Protein AF-A0A2G8SBT5-F1 (afdb_monomer_lite)

Sequence (183 aa):
MHVPQARRFELTNCLDDDEPDSLVARLLRAPDLHLRIPFLSSPRVISLSCWDVAPFLLSVRCGPDGHAYLSVDYGMAHNEVWPRNEILYPNLIAIMDTLSAASVDTLEIEGSLDDLAVGTWQRVFQTFSSLRTLRLKGWGTLDFMWRGLSRASGPARLVHDGAPCCPLLSEITMIEPRVASRF

Radius of gyration: 17.12 Å; chains: 1; bounding box: 53×47×45 Å

pLDDT: mean 72.63, std 16.88, range [33.91, 94.38]

Structure (mmCIF, N/CA/C/O backbone):
data_AF-A0A2G8SBT5-F1
#
_entry.id   AF-A0A2G8SBT5-F1
#
loop_
_atom_site.group_PDB
_atom_site.id
_atom_site.type_symbol
_atom_site.label_atom_id
_atom_site.label_alt_id
_atom_site.label_comp_id
_atom_site.label_asym_id
_atom_site.label_entity_id
_atom_site.label_seq_id
_atom_site.pdbx_PDB_ins_code
_atom_site.Cartn_x
_atom_site.Cartn_y
_atom_site.Cartn_z
_atom_site.occupancy
_atom_site.B_iso_or_equiv
_atom_site.auth_seq_id
_atom_site.auth_comp_id
_atom_site.auth_asym_id
_atom_site.auth_atom_id
_atom_site.pdbx_PDB_model_num
ATOM 1 N N . MET A 1 1 ? -36.081 1.872 1.479 1.00 33.91 1 MET A N 1
ATOM 2 C CA . MET A 1 1 ? -35.603 0.925 0.450 1.00 33.91 1 MET A CA 1
ATOM 3 C C . MET A 1 1 ? -34.084 0.901 0.514 1.00 33.91 1 MET A C 1
ATOM 5 O O . MET A 1 1 ? -33.476 1.916 0.208 1.00 33.91 1 MET A O 1
ATOM 9 N N . HIS A 1 2 ? -33.473 -0.191 0.981 1.00 40.00 2 HIS A N 1
ATOM 10 C CA . HIS A 1 2 ? -32.021 -0.360 0.881 1.00 40.00 2 HIS A CA 1
ATOM 11 C C . HIS A 1 2 ? -31.702 -0.832 -0.534 1.00 40.00 2 HIS A C 1
ATOM 13 O O . HIS A 1 2 ? -32.014 -1.963 -0.898 1.00 40.00 2 HIS A O 1
ATOM 19 N N . VAL A 1 3 ? -31.133 0.057 -1.343 1.00 38.16 3 VAL A N 1
ATOM 20 C CA . VAL A 1 3 ? -30.568 -0.321 -2.639 1.00 38.16 3 VAL A CA 1
ATOM 21 C C . VAL A 1 3 ? -29.365 -1.229 -2.351 1.00 38.16 3 VAL A C 1
ATOM 23 O O . VAL A 1 3 ? -28.538 -0.855 -1.513 1.00 38.16 3 VAL A O 1
ATOM 26 N N . PRO A 1 4 ? -29.254 -2.417 -2.970 1.00 45.06 4 PRO A N 1
ATOM 27 C CA . PRO A 1 4 ? -28.076 -3.257 -2.810 1.00 45.06 4 PRO A CA 1
ATOM 28 C C . PRO A 1 4 ? -26.862 -2.491 -3.346 1.00 45.06 4 PRO A C 1
ATOM 30 O O . PRO A 1 4 ? -26.722 -2.288 -4.549 1.00 45.06 4 PRO A O 1
ATOM 33 N N . GLN A 1 5 ? -26.004 -2.012 -2.445 1.00 56.91 5 GLN A N 1
ATOM 34 C CA . GLN A 1 5 ? -24.732 -1.419 -2.838 1.00 56.91 5 GLN A CA 1
ATOM 35 C C . GLN A 1 5 ? -23.848 -2.531 -3.402 1.00 56.91 5 GLN A C 1
ATOM 37 O O . GLN A 1 5 ? -23.687 -3.584 -2.776 1.00 56.91 5 GLN A O 1
ATOM 42 N N . ALA A 1 6 ? -23.305 -2.310 -4.599 1.00 55.91 6 ALA A N 1
ATOM 43 C CA . ALA A 1 6 ? -22.360 -3.228 -5.213 1.00 55.91 6 ALA A CA 1
ATOM 44 C C . ALA A 1 6 ? -21.192 -3.471 -4.245 1.00 55.91 6 ALA A C 1
ATOM 46 O O . ALA A 1 6 ? -20.498 -2.541 -3.843 1.00 55.91 6 ALA A O 1
ATOM 47 N N . ARG A 1 7 ? -21.008 -4.732 -3.839 1.00 60.81 7 ARG A N 1
ATOM 48 C CA . ARG A 1 7 ? -19.922 -5.152 -2.935 1.00 60.81 7 ARG A CA 1
ATOM 49 C C . ARG A 1 7 ? -18.610 -5.416 -3.674 1.00 60.81 7 ARG A C 1
ATOM 51 O O . ARG A 1 7 ? -17.567 -5.511 -3.040 1.00 60.81 7 ARG A O 1
ATOM 58 N N . ARG A 1 8 ? -18.668 -5.544 -5.000 1.00 62.53 8 ARG A N 1
ATOM 59 C CA . ARG A 1 8 ? -17.525 -5.772 -5.883 1.00 62.53 8 ARG A CA 1
ATOM 60 C C . ARG A 1 8 ? -17.607 -4.793 -7.041 1.00 62.53 8 ARG A C 1
ATOM 62 O O . ARG A 1 8 ? -18.632 -4.739 -7.717 1.00 62.53 8 ARG A O 1
ATOM 69 N N . PHE A 1 9 ? -16.532 -4.050 -7.249 1.00 61.16 9 PHE A N 1
ATOM 70 C CA . PHE A 1 9 ? -16.310 -3.272 -8.456 1.00 61.16 9 PHE A CA 1
ATOM 71 C C . PHE A 1 9 ? -15.014 -3.764 -9.089 1.00 61.16 9 PHE A C 1
ATOM 73 O O . PHE A 1 9 ? -13.978 -3.799 -8.427 1.00 61.16 9 PHE A O 1
ATOM 80 N N . GLU A 1 10 ? -15.098 -4.204 -10.336 1.00 61.59 10 GLU A N 1
ATOM 81 C CA . GLU A 1 10 ? -13.982 -4.783 -11.071 1.00 61.59 10 GLU A CA 1
ATOM 82 C C . GLU A 1 10 ? -13.874 -4.081 -12.414 1.00 61.59 10 GLU A C 1
ATOM 84 O O . GLU A 1 10 ? -14.842 -4.031 -13.175 1.00 61.59 10 GLU A O 1
ATOM 89 N N . LEU A 1 11 ? -12.705 -3.510 -12.672 1.00 58.72 11 LEU A N 1
ATOM 90 C CA . LEU A 1 11 ? -12.358 -2.943 -13.964 1.00 58.72 11 LEU A CA 1
ATOM 91 C C . LEU A 1 11 ? -11.292 -3.827 -14.587 1.00 58.72 11 LEU A C 1
ATOM 93 O O . LEU A 1 11 ? -10.199 -3.954 -14.038 1.00 58.72 11 LEU A O 1
ATOM 97 N N . THR A 1 12 ? -11.645 -4.427 -15.717 1.00 55.28 12 THR A N 1
ATOM 98 C CA . THR A 1 12 ? -10.758 -5.229 -16.558 1.00 55.28 12 THR A CA 1
ATOM 99 C C . THR A 1 12 ? -10.592 -4.504 -17.893 1.00 55.28 12 THR A C 1
ATOM 101 O O . THR A 1 12 ? -11.574 -4.019 -18.453 1.00 55.28 12 THR A O 1
ATOM 104 N N . ASN A 1 13 ? -9.359 -4.410 -18.399 1.00 52.75 13 ASN A N 1
ATOM 105 C CA . ASN A 1 13 ? -9.026 -3.790 -19.695 1.00 52.75 13 ASN A CA 1
ATOM 106 C C . ASN A 1 13 ? -9.412 -2.304 -19.860 1.00 52.75 13 ASN A C 1
ATOM 108 O O . ASN A 1 13 ? -10.216 -1.938 -20.717 1.00 52.75 13 ASN A O 1
ATOM 112 N N . CYS A 1 14 ? -8.762 -1.414 -19.108 1.00 48.47 14 CYS A N 1
ATOM 113 C CA . CYS A 1 14 ? -8.716 0.010 -19.460 1.00 48.47 14 CYS A CA 1
ATOM 114 C C . CYS A 1 14 ? -7.556 0.250 -20.444 1.00 48.47 14 CYS A C 1
ATOM 116 O O . CYS A 1 14 ? -6.433 0.484 -20.008 1.00 48.47 14 CYS A O 1
ATOM 118 N N . LEU A 1 15 ? -7.817 0.129 -21.748 1.00 46.53 15 LEU A N 1
ATOM 119 C CA . LEU A 1 15 ? -6.851 0.431 -22.811 1.00 46.53 15 LEU A CA 1
ATOM 120 C C . LEU A 1 15 ? -6.768 1.945 -23.059 1.00 46.53 15 LEU A C 1
ATOM 122 O O . LEU A 1 15 ? -7.799 2.578 -23.279 1.00 46.53 15 LEU A O 1
ATOM 126 N N . ASP A 1 16 ? -5.547 2.478 -23.073 1.00 49.28 16 ASP A N 1
ATOM 127 C CA . ASP A 1 16 ? -5.134 3.573 -23.958 1.00 49.28 16 ASP A CA 1
ATOM 128 C C . ASP A 1 16 ? -3.617 3.443 -24.171 1.00 49.28 16 ASP A C 1
ATOM 130 O O . ASP A 1 16 ? -2.835 3.657 -23.244 1.00 49.28 16 ASP A O 1
ATOM 134 N N . ASP A 1 17 ? -3.209 3.012 -25.367 1.00 47.72 17 ASP A N 1
ATOM 135 C CA . ASP A 1 17 ? -1.815 2.665 -25.703 1.00 47.72 17 ASP A CA 1
ATOM 136 C C . ASP A 1 17 ? -0.881 3.895 -25.788 1.00 47.72 17 ASP A C 1
ATOM 138 O O . ASP A 1 17 ? 0.337 3.741 -25.866 1.00 47.72 17 ASP A O 1
ATOM 142 N N . ASP A 1 18 ? -1.437 5.110 -25.734 1.00 49.44 18 ASP A N 1
ATOM 143 C CA . ASP A 1 18 ? -0.727 6.371 -25.988 1.00 49.44 18 ASP A CA 1
ATOM 144 C C . ASP A 1 18 ? -0.547 7.276 -24.749 1.00 49.44 18 ASP A C 1
ATOM 146 O O . ASP A 1 18 ? -0.011 8.382 -24.874 1.00 49.44 18 ASP A O 1
ATOM 150 N N . GLU A 1 19 ? -0.962 6.862 -23.544 1.00 47.72 19 GLU A N 1
ATOM 151 C CA . GLU A 1 19 ? -0.965 7.769 -22.383 1.00 47.72 19 GLU A CA 1
ATOM 152 C C . GLU A 1 19 ? 0.125 7.486 -21.323 1.00 47.72 19 GLU A C 1
ATOM 154 O O . GLU A 1 19 ? 0.238 6.370 -20.816 1.00 47.72 19 GLU A O 1
ATOM 159 N N . PRO A 1 20 ? 0.903 8.511 -20.909 1.00 46.38 20 PRO A N 1
ATOM 160 C CA . PRO A 1 20 ? 2.024 8.369 -19.971 1.00 46.38 20 PRO A CA 1
ATOM 161 C C . PRO A 1 20 ? 1.620 8.325 -18.486 1.00 46.38 20 PRO A C 1
ATOM 163 O O . PRO A 1 20 ? 2.482 8.165 -17.618 1.00 46.38 20 PRO A O 1
ATOM 166 N N . ASP A 1 21 ? 0.340 8.515 -18.160 1.00 54.09 21 ASP A N 1
ATOM 167 C CA . ASP A 1 21 ? -0.110 8.658 -16.777 1.00 54.09 21 ASP A CA 1
ATOM 168 C C . ASP A 1 21 ? -0.412 7.307 -16.115 1.00 54.09 21 ASP A C 1
ATOM 170 O O . ASP A 1 21 ? -1.013 6.405 -16.695 1.00 54.09 21 ASP A O 1
ATOM 174 N N . SER A 1 22 ? -0.051 7.182 -14.832 1.00 61.28 22 SER A N 1
ATOM 175 C CA . SER A 1 22 ? -0.420 6.028 -14.004 1.00 61.28 22 SER A CA 1
ATOM 176 C C . SER A 1 22 ? -1.940 5.805 -14.048 1.00 61.28 22 SER A C 1
ATOM 178 O O . SER A 1 22 ? -2.722 6.657 -13.621 1.00 61.28 22 SER A O 1
ATOM 180 N N . LEU A 1 23 ? -2.375 4.631 -14.521 1.00 62.69 23 LEU A N 1
ATOM 181 C CA . LEU A 1 23 ? -3.788 4.221 -14.548 1.00 62.69 23 LEU A CA 1
ATOM 182 C C . LEU A 1 23 ? -4.442 4.314 -13.161 1.00 62.69 23 LEU A C 1
ATOM 184 O O . LEU A 1 23 ? -5.608 4.691 -13.032 1.00 62.69 23 LEU A O 1
ATOM 188 N N . VAL A 1 24 ? -3.665 4.045 -12.107 1.00 66.06 24 VAL A N 1
ATOM 189 C CA . VAL A 1 24 ? -4.089 4.260 -10.721 1.00 66.06 24 VAL A CA 1
ATOM 190 C C . VAL A 1 24 ? -4.325 5.725 -10.435 1.00 66.06 24 VAL A C 1
ATOM 192 O O . VAL A 1 24 ? -5.346 6.050 -9.845 1.00 66.06 24 VAL A O 1
ATOM 195 N N . ALA A 1 25 ? -3.428 6.614 -10.859 1.00 64.62 25 ALA A N 1
ATOM 196 C CA . ALA A 1 25 ? -3.640 8.045 -10.717 1.00 64.62 25 ALA A CA 1
ATOM 197 C C . ALA A 1 25 ? -4.923 8.482 -11.431 1.00 64.62 25 ALA A C 1
ATOM 199 O O . ALA A 1 25 ? -5.703 9.212 -10.834 1.00 64.62 25 ALA A O 1
ATOM 200 N N . ARG A 1 26 ? -5.215 7.992 -12.641 1.00 67.25 26 ARG A N 1
ATOM 201 C CA . ARG A 1 26 ? -6.468 8.323 -13.349 1.00 67.25 26 ARG A CA 1
ATOM 202 C C . ARG A 1 26 ? -7.707 7.855 -12.587 1.00 67.25 26 ARG A C 1
ATOM 204 O O . ARG A 1 26 ? -8.652 8.623 -12.415 1.00 67.25 26 ARG A O 1
ATOM 211 N N . LEU A 1 27 ? -7.695 6.616 -12.101 1.00 69.81 27 LEU A N 1
ATOM 212 C CA . LEU A 1 27 ? -8.827 6.054 -11.370 1.00 69.81 27 LEU A CA 1
ATOM 213 C C . LEU A 1 27 ? -9.018 6.724 -10.006 1.00 69.81 27 LEU A C 1
ATOM 215 O O . LEU A 1 27 ? -10.122 7.125 -9.648 1.00 69.81 27 LEU A O 1
ATOM 219 N N . LEU A 1 28 ? -7.932 6.844 -9.247 1.00 69.31 28 LEU A N 1
ATOM 220 C CA . LEU A 1 28 ? -7.936 7.343 -7.880 1.00 69.31 28 LEU A CA 1
ATOM 221 C C . LEU A 1 28 ? -8.058 8.871 -7.799 1.00 69.31 28 LEU A C 1
ATOM 223 O O . LEU A 1 28 ? -8.555 9.382 -6.799 1.00 69.31 28 LEU A O 1
ATOM 227 N N . ARG A 1 29 ? -7.638 9.612 -8.831 1.00 68.44 29 ARG A N 1
ATOM 228 C CA . ARG A 1 29 ? -7.804 11.076 -8.918 1.00 68.44 29 ARG A CA 1
ATOM 229 C C . ARG A 1 29 ? -9.073 11.495 -9.652 1.00 68.44 29 ARG A C 1
ATOM 231 O O . ARG A 1 29 ? -9.298 12.695 -9.802 1.00 68.44 29 ARG A O 1
ATOM 238 N N . ALA A 1 30 ? -9.906 10.551 -10.098 1.00 67.31 30 ALA A N 1
ATOM 239 C CA . ALA A 1 30 ? -11.207 10.895 -10.647 1.00 67.31 30 ALA A CA 1
ATOM 240 C C . ALA A 1 30 ? -11.983 11.728 -9.605 1.00 67.31 30 ALA A C 1
ATOM 242 O O . ALA A 1 30 ? -12.129 11.282 -8.458 1.00 67.31 30 ALA A O 1
ATOM 243 N N . PRO A 1 31 ? -12.464 12.936 -9.960 1.00 61.97 31 PRO A N 1
ATOM 244 C CA . PRO A 1 31 ? -13.245 13.742 -9.036 1.00 61.97 31 PRO A CA 1
ATOM 245 C C . PRO A 1 31 ? -14.445 12.926 -8.553 1.00 61.97 31 PRO A C 1
ATOM 247 O O . PRO A 1 31 ? -15.044 12.157 -9.312 1.00 61.97 31 PRO A O 1
ATOM 250 N N . ASP A 1 32 ? -14.757 13.065 -7.266 1.00 64.75 32 ASP A N 1
ATOM 251 C CA . ASP A 1 32 ? -15.892 12.402 -6.625 1.00 64.75 32 ASP A CA 1
ATOM 252 C C . ASP A 1 32 ? -15.825 10.868 -6.598 1.00 64.75 32 ASP A C 1
ATOM 254 O O . ASP A 1 32 ? -16.855 10.199 -6.484 1.00 64.75 32 ASP A O 1
ATOM 258 N N . LEU A 1 33 ? -14.629 10.271 -6.655 1.00 67.81 33 LEU A N 1
ATOM 259 C CA . LEU A 1 33 ? -14.479 8.814 -6.573 1.00 67.81 33 LEU A CA 1
ATOM 260 C C . LEU A 1 33 ? -15.161 8.220 -5.332 1.00 67.81 33 LEU A C 1
ATOM 262 O O . LEU A 1 33 ? -15.785 7.170 -5.416 1.00 67.81 33 LEU A O 1
ATOM 266 N N . HIS A 1 34 ? -15.109 8.915 -4.198 1.00 64.62 34 HIS A N 1
ATOM 267 C CA . HIS A 1 34 ? -15.795 8.520 -2.968 1.00 64.62 34 HIS A CA 1
ATOM 268 C C . HIS A 1 34 ? -17.326 8.663 -3.056 1.00 64.62 34 HIS A C 1
ATOM 270 O O . HIS A 1 34 ? -18.033 7.973 -2.331 1.00 64.62 34 HIS A O 1
ATOM 276 N N . LEU A 1 35 ? -17.863 9.510 -3.943 1.00 66.06 35 LEU A N 1
ATOM 277 C CA . LEU A 1 35 ? -19.304 9.554 -4.232 1.00 66.06 35 LEU A CA 1
ATOM 278 C C . LEU A 1 35 ? -19.711 8.413 -5.172 1.00 66.06 35 LEU A C 1
ATOM 280 O O . LEU A 1 35 ? -20.792 7.846 -5.025 1.00 66.06 35 LEU A O 1
ATOM 284 N N . ARG A 1 36 ? -18.839 8.052 -6.123 1.00 68.69 36 ARG A N 1
ATOM 285 C CA . ARG A 1 36 ? -19.062 6.951 -7.078 1.00 68.69 36 ARG A CA 1
ATOM 286 C C . ARG A 1 36 ? -18.870 5.576 -6.443 1.00 68.69 36 ARG A C 1
ATOM 288 O O . ARG A 1 36 ? -19.569 4.631 -6.798 1.00 68.69 36 ARG A O 1
ATOM 295 N N . ILE A 1 37 ? -17.938 5.472 -5.500 1.00 72.56 37 ILE A N 1
ATOM 296 C CA . ILE A 1 37 ? -17.553 4.240 -4.813 1.00 72.56 37 ILE A CA 1
ATOM 297 C C . ILE A 1 37 ? -17.504 4.520 -3.297 1.00 72.56 37 ILE A C 1
ATOM 299 O O . ILE A 1 37 ? -16.424 4.658 -2.716 1.00 72.56 37 ILE A O 1
ATOM 303 N N . PRO A 1 38 ? -18.672 4.602 -2.624 1.00 69.19 38 PRO A N 1
ATOM 304 C CA . PRO A 1 38 ? -18.782 5.032 -1.224 1.00 69.19 38 PRO A CA 1
ATOM 305 C C . PRO A 1 38 ? -17.949 4.224 -0.234 1.00 69.19 38 PRO A C 1
ATOM 307 O O . PRO A 1 38 ? -17.504 4.748 0.787 1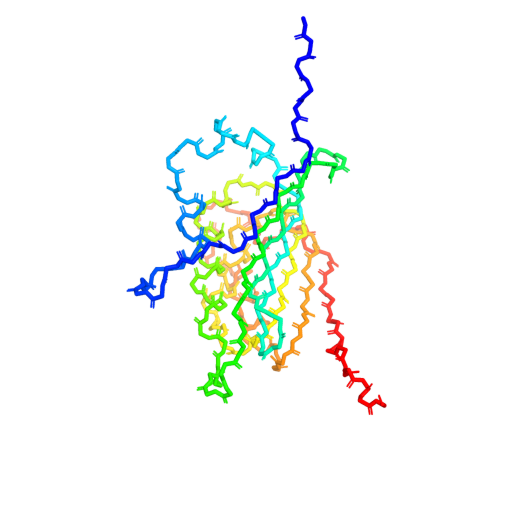.00 69.19 38 PRO A O 1
ATOM 310 N N . PHE A 1 39 ? -17.703 2.948 -0.530 1.00 72.94 39 PHE A N 1
ATOM 311 C CA . PHE A 1 39 ? -16.913 2.087 0.341 1.00 72.94 39 PHE A CA 1
ATOM 312 C C . PHE A 1 39 ? -15.414 2.436 0.355 1.00 72.94 39 PHE A C 1
ATOM 314 O O . PHE A 1 39 ? -14.748 2.123 1.337 1.00 72.94 39 PHE A O 1
ATOM 321 N N . LEU A 1 40 ? -14.886 3.176 -0.632 1.00 74.88 40 LEU A N 1
ATOM 322 C CA . LEU A 1 40 ? -13.499 3.677 -0.606 1.00 74.88 40 LEU A CA 1
ATOM 323 C C . LEU A 1 40 ? -13.235 4.723 0.485 1.00 74.88 40 LEU A C 1
ATOM 325 O O . LEU A 1 40 ? -12.092 5.114 0.683 1.00 74.88 40 LEU A O 1
ATOM 329 N N . SER A 1 41 ? -14.261 5.158 1.217 1.00 74.19 41 SER A N 1
ATOM 330 C CA . SER A 1 41 ? -14.097 5.979 2.423 1.00 74.19 41 SER A CA 1
ATOM 331 C C . SER A 1 41 ? -13.464 5.220 3.599 1.00 74.19 41 SER A C 1
ATOM 333 O O . SER A 1 41 ? -13.016 5.842 4.559 1.00 74.19 41 SER A O 1
ATOM 335 N N . SER A 1 42 ? -13.407 3.882 3.546 1.00 81.56 42 SER A N 1
ATOM 336 C CA . SER A 1 42 ? -12.849 3.051 4.619 1.00 81.56 42 SER A CA 1
ATOM 337 C C . SER A 1 42 ? -12.007 1.886 4.076 1.00 81.56 42 SER A C 1
ATOM 339 O O . SER A 1 42 ? -12.367 0.725 4.278 1.00 81.56 42 SER A O 1
ATOM 341 N N . PRO A 1 43 ? -10.906 2.143 3.346 1.00 85.50 43 PRO A N 1
ATOM 342 C CA . PRO A 1 43 ? -9.999 1.093 2.914 1.00 85.50 43 PRO A CA 1
ATOM 343 C C . PRO A 1 43 ? -9.216 0.556 4.117 1.00 85.50 43 PRO A C 1
ATOM 345 O O . PRO A 1 43 ? -8.816 1.301 5.013 1.00 85.50 43 PRO A O 1
ATOM 348 N N . ARG A 1 44 ? -9.022 -0.760 4.130 1.00 88.06 44 ARG A N 1
ATOM 349 C CA . ARG A 1 44 ? -8.323 -1.507 5.182 1.00 88.06 44 ARG A CA 1
ATOM 350 C C . ARG A 1 44 ? -7.095 -2.200 4.631 1.00 88.06 44 ARG A C 1
ATOM 352 O O . ARG A 1 44 ? -5.996 -1.984 5.130 1.00 88.06 44 ARG A O 1
ATOM 359 N N . VAL A 1 45 ? -7.288 -2.941 3.543 1.00 90.06 45 VAL A N 1
ATOM 360 C CA . VAL A 1 45 ? -6.220 -3.666 2.856 1.00 90.06 45 VAL A CA 1
ATOM 361 C C . VAL A 1 45 ? -6.035 -3.078 1.472 1.00 90.06 45 VAL A C 1
ATOM 363 O O . VAL A 1 45 ? -6.998 -2.988 0.708 1.00 90.06 45 VAL A O 1
ATOM 366 N N . ILE A 1 46 ? -4.801 -2.718 1.144 1.00 90.88 46 ILE A N 1
ATOM 367 C CA . ILE A 1 46 ? -4.393 -2.344 -0.207 1.00 90.88 46 ILE A CA 1
ATOM 368 C C . ILE A 1 46 ? -3.371 -3.369 -0.671 1.00 90.88 46 ILE A C 1
ATOM 370 O O . ILE A 1 46 ? -2.390 -3.614 0.021 1.00 90.88 46 ILE A O 1
ATOM 374 N N . SER A 1 47 ? -3.603 -3.949 -1.840 1.00 90.38 47 SER A N 1
ATOM 375 C CA . SER A 1 47 ? -2.685 -4.872 -2.495 1.00 90.38 47 SER A CA 1
ATOM 376 C C . SER A 1 47 ? -2.331 -4.301 -3.860 1.00 90.38 47 SER A C 1
ATOM 378 O O . SER A 1 47 ? -3.226 -4.052 -4.667 1.00 90.38 47 SER A O 1
ATOM 380 N N . LEU A 1 48 ? -1.048 -4.019 -4.071 1.00 89.38 48 LEU A N 1
ATOM 381 C CA . LEU A 1 48 ? -0.480 -3.496 -5.308 1.00 89.38 48 LEU A CA 1
ATOM 382 C C . LEU A 1 48 ? 0.509 -4.524 -5.849 1.00 89.38 48 LEU A C 1
ATOM 384 O O . LEU A 1 48 ? 1.528 -4.772 -5.214 1.00 89.38 48 LEU A O 1
ATOM 388 N N . SER A 1 49 ? 0.229 -5.083 -7.021 1.00 85.50 49 SER A N 1
ATOM 389 C CA . SER A 1 49 ? 1.077 -6.068 -7.687 1.00 85.50 49 SER A CA 1
ATOM 390 C C . SER A 1 49 ? 1.439 -5.609 -9.093 1.00 85.50 49 SER A C 1
ATOM 392 O O . SER A 1 49 ? 0.558 -5.328 -9.900 1.00 85.50 49 SER A O 1
ATOM 394 N N . CYS A 1 50 ? 2.733 -5.577 -9.400 1.00 79.56 50 CYS A N 1
ATOM 395 C CA . CYS A 1 50 ? 3.270 -5.244 -10.715 1.00 79.56 50 CYS A CA 1
ATOM 396 C C . CYS A 1 50 ? 4.308 -6.312 -11.124 1.00 79.56 50 CYS A C 1
ATOM 398 O O . CYS A 1 50 ? 5.364 -6.394 -10.493 1.00 79.56 50 CYS A O 1
ATOM 400 N N . TRP A 1 51 ? 4.044 -7.127 -12.158 1.00 69.31 51 TRP A N 1
ATOM 401 C CA . TRP A 1 51 ? 4.964 -8.179 -12.642 1.00 69.31 51 TRP A CA 1
ATOM 402 C C . TRP A 1 51 ? 5.166 -8.190 -14.156 1.00 69.31 51 TRP A C 1
ATOM 404 O O . TRP A 1 51 ? 4.332 -7.698 -14.906 1.00 69.31 51 TRP A O 1
ATOM 414 N N . ASP A 1 52 ? 6.223 -8.899 -14.572 1.00 56.66 52 ASP A N 1
ATOM 415 C CA . ASP A 1 52 ? 6.601 -9.191 -15.965 1.00 56.66 52 ASP A CA 1
ATOM 416 C C . ASP A 1 52 ? 5.723 -10.255 -16.669 1.00 56.66 52 ASP A C 1
ATOM 418 O O . ASP A 1 52 ? 5.943 -10.559 -17.836 1.00 56.66 52 ASP A O 1
ATOM 422 N N . VAL A 1 53 ? 4.797 -10.911 -15.958 1.00 49.81 53 VAL A N 1
ATOM 423 C CA . VAL A 1 53 ? 3.937 -12.000 -16.496 1.00 49.81 53 VAL A CA 1
ATOM 424 C C . VAL A 1 53 ? 2.461 -11.848 -16.145 1.00 49.81 53 VAL A C 1
ATOM 426 O O . VAL A 1 53 ? 1.615 -12.493 -16.762 1.00 49.81 53 VAL A O 1
ATOM 429 N N . ALA A 1 54 ? 2.153 -11.020 -15.151 1.00 54.78 54 ALA A N 1
ATOM 430 C CA . ALA A 1 54 ? 0.802 -10.667 -14.771 1.00 54.78 54 ALA A CA 1
ATOM 431 C C . ALA A 1 54 ? 0.763 -9.138 -14.721 1.00 54.78 54 ALA A C 1
ATOM 433 O O . ALA A 1 54 ? 1.443 -8.539 -13.879 1.00 54.78 54 ALA A O 1
ATOM 434 N N . PRO A 1 55 ? 0.052 -8.513 -15.658 1.00 68.44 55 PRO A N 1
ATOM 435 C CA . PRO A 1 55 ? -0.025 -7.069 -15.726 1.00 68.44 55 PRO A CA 1
ATOM 436 C C . PRO A 1 55 ? -0.706 -6.512 -14.456 1.00 68.44 55 PRO A C 1
ATOM 438 O O . PRO A 1 55 ? -1.239 -7.248 -13.624 1.00 68.44 55 PRO A O 1
ATOM 441 N N . PHE A 1 56 ? -0.500 -5.217 -14.224 1.00 73.88 56 PHE A N 1
ATOM 442 C CA . PHE A 1 56 ? -0.758 -4.521 -12.961 1.00 73.88 56 PHE A CA 1
ATOM 443 C C . PHE A 1 56 ? -2.084 -4.912 -12.269 1.00 73.88 56 PHE A C 1
ATOM 445 O O . PHE A 1 56 ? -3.142 -4.906 -12.886 1.00 73.88 56 PHE A O 1
ATOM 452 N N . LEU A 1 57 ? -2.050 -5.140 -10.955 1.00 79.81 57 LEU A N 1
ATOM 453 C CA . LEU A 1 57 ? -3.233 -5.407 -10.139 1.00 79.81 57 LEU A CA 1
ATOM 454 C C . LEU A 1 57 ? -3.246 -4.501 -8.905 1.00 79.81 57 LEU A C 1
ATOM 456 O O . LEU A 1 57 ? -2.361 -4.578 -8.052 1.00 79.81 57 LEU A O 1
ATOM 460 N N . LEU A 1 58 ? -4.295 -3.691 -8.771 1.00 84.75 58 LEU A N 1
ATOM 461 C CA . LEU A 1 58 ? -4.642 -3.002 -7.530 1.00 84.75 58 LEU A CA 1
ATOM 462 C C . LEU A 1 58 ? -5.922 -3.591 -6.961 1.00 84.75 58 LEU A C 1
ATOM 464 O O . LEU A 1 58 ? -6.960 -3.624 -7.613 1.00 84.75 58 LEU A O 1
ATOM 468 N N . SER A 1 59 ? -5.862 -3.999 -5.705 1.00 86.56 59 SER A N 1
ATOM 469 C CA . SER A 1 59 ? -6.993 -4.507 -4.947 1.00 86.56 59 SER A CA 1
ATOM 470 C C . SER A 1 59 ? -7.132 -3.709 -3.655 1.00 86.56 59 SER A C 1
ATOM 472 O O . SER A 1 59 ? -6.222 -3.705 -2.828 1.00 86.56 59 SER A O 1
ATOM 474 N N . VAL A 1 60 ? -8.285 -3.082 -3.446 1.00 86.06 60 VAL A N 1
ATOM 475 C CA . VAL A 1 60 ? -8.617 -2.337 -2.230 1.00 86.06 60 VAL A CA 1
ATOM 476 C C . VAL A 1 60 ? -9.804 -3.011 -1.547 1.00 86.06 60 VAL A C 1
ATOM 478 O O . VAL A 1 60 ? -10.906 -3.059 -2.096 1.00 86.06 60 VAL A O 1
ATOM 481 N N . ARG A 1 61 ? -9.586 -3.539 -0.338 1.00 86.44 61 ARG A N 1
ATOM 482 C CA . ARG A 1 61 ? -10.653 -4.062 0.528 1.00 86.44 61 ARG A CA 1
ATOM 483 C C . ARG A 1 61 ? -11.082 -2.992 1.510 1.00 86.44 61 ARG A C 1
ATOM 485 O O . ARG A 1 61 ? -10.249 -2.374 2.173 1.00 86.44 61 ARG A O 1
ATOM 492 N N . CYS A 1 62 ? -12.387 -2.822 1.623 1.00 83.06 62 CYS A N 1
ATOM 493 C CA . CYS A 1 62 ? -13.021 -1.724 2.321 1.00 83.06 62 CYS A CA 1
ATOM 494 C C . CYS A 1 62 ? -14.078 -2.193 3.322 1.00 83.06 62 CYS A C 1
ATOM 496 O O . CYS A 1 62 ? -14.679 -3.263 3.186 1.00 83.06 62 CYS A O 1
ATOM 498 N N . GLY A 1 63 ? -14.358 -1.319 4.287 1.00 74.88 63 GLY A N 1
ATOM 499 C CA . GLY A 1 63 ? -15.352 -1.523 5.333 1.00 74.88 63 GLY A CA 1
ATOM 500 C C . GLY A 1 63 ? -14.801 -2.272 6.553 1.00 74.88 63 GLY A C 1
ATOM 501 O O . GLY A 1 63 ? -13.692 -2.804 6.512 1.00 74.88 63 GLY A O 1
ATOM 502 N N . PRO A 1 64 ? -15.568 -2.309 7.657 1.00 67.94 64 PRO A N 1
ATOM 503 C CA . PRO A 1 64 ? -15.150 -2.944 8.910 1.00 67.94 64 PRO A CA 1
ATOM 504 C C . PRO A 1 64 ? -14.906 -4.452 8.765 1.00 67.94 64 PRO A C 1
ATOM 506 O O . PRO A 1 64 ? -13.992 -4.973 9.393 1.00 67.94 64 PRO A O 1
ATOM 509 N N . ASP A 1 65 ? -15.656 -5.116 7.883 1.00 68.56 65 ASP A N 1
ATOM 510 C CA . ASP A 1 65 ? -15.568 -6.565 7.655 1.00 68.56 65 ASP A CA 1
ATOM 511 C C . ASP A 1 65 ? -14.758 -6.932 6.393 1.00 68.56 65 ASP A C 1
ATOM 513 O O . ASP A 1 65 ? -14.668 -8.099 6.015 1.00 68.56 65 ASP A O 1
ATOM 517 N N . GLY A 1 66 ? -14.218 -5.938 5.671 1.00 62.38 66 GLY A N 1
ATOM 518 C CA . GLY A 1 66 ? -13.471 -6.151 4.422 1.00 62.38 66 GLY A CA 1
ATOM 519 C C . GLY A 1 66 ? -14.294 -6.733 3.260 1.00 62.38 66 GLY A C 1
ATOM 520 O O . GLY 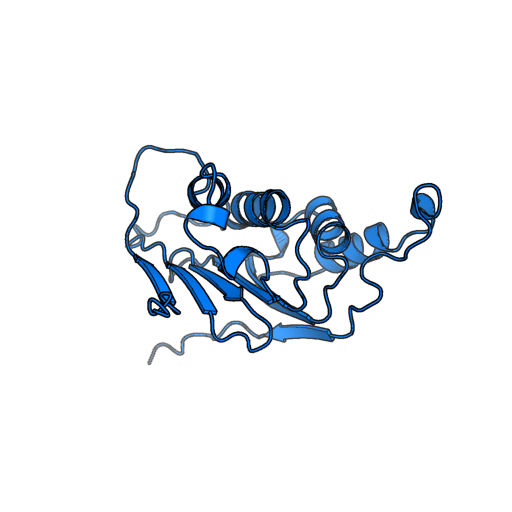A 1 66 ? -13.721 -7.209 2.281 1.00 62.38 66 GLY A O 1
ATOM 521 N N . HIS A 1 67 ? -15.628 -6.728 3.362 1.00 71.38 67 HIS A N 1
ATOM 522 C CA . HIS A 1 67 ? -16.534 -7.326 2.374 1.00 71.38 67 HIS A CA 1
ATOM 523 C C . HIS A 1 67 ? -16.730 -6.492 1.105 1.00 71.38 67 HIS A C 1
ATOM 525 O O . HIS A 1 67 ? -17.215 -7.030 0.108 1.00 71.38 67 HIS A O 1
ATOM 531 N N . ALA A 1 68 ? -16.407 -5.197 1.138 1.00 75.38 68 ALA A N 1
ATOM 532 C CA . ALA A 1 68 ? -16.430 -4.359 -0.051 1.00 75.38 68 ALA A CA 1
ATOM 533 C C . ALA A 1 68 ? -15.061 -4.399 -0.732 1.00 75.38 68 ALA A C 1
ATOM 535 O O . ALA A 1 68 ? -14.030 -4.289 -0.072 1.00 75.38 68 ALA A O 1
ATOM 536 N N . TYR A 1 69 ? -15.053 -4.572 -2.046 1.00 77.94 69 TYR A N 1
ATOM 537 C CA . TYR A 1 69 ? -13.844 -4.841 -2.808 1.00 77.94 69 TYR A CA 1
ATOM 538 C C . TYR A 1 69 ? -13.833 -4.042 -4.107 1.00 77.94 69 TYR A C 1
ATOM 540 O O . TYR A 1 69 ? -14.752 -4.150 -4.923 1.00 77.94 69 TYR A O 1
ATOM 548 N N . LEU A 1 70 ? -12.776 -3.261 -4.299 1.00 78.38 70 LEU A N 1
ATOM 549 C CA . LEU A 1 70 ? -12.408 -2.684 -5.584 1.00 78.38 70 LEU A CA 1
ATOM 550 C C . LEU A 1 70 ? -11.204 -3.453 -6.117 1.00 78.38 70 LEU A C 1
ATOM 552 O O . LEU A 1 70 ? -10.195 -3.555 -5.423 1.00 78.38 70 LEU A O 1
ATOM 556 N N . SER A 1 71 ? -11.288 -3.928 -7.352 1.00 78.12 71 SER A N 1
ATOM 557 C CA . SER A 1 71 ? -10.126 -4.408 -8.087 1.00 78.12 71 SER A CA 1
ATOM 558 C C . SER A 1 71 ? -10.010 -3.721 -9.428 1.00 78.12 71 SER A C 1
ATOM 560 O O . SER A 1 71 ? -10.990 -3.551 -10.154 1.00 78.12 71 SER A O 1
ATOM 562 N N . VAL A 1 72 ? -8.789 -3.308 -9.721 1.00 73.19 72 VAL A N 1
ATOM 563 C CA . VAL A 1 72 ? -8.365 -2.833 -11.024 1.00 73.19 72 VAL A CA 1
ATOM 564 C C . VAL A 1 72 ? -7.298 -3.801 -11.491 1.00 73.19 72 VAL A C 1
ATOM 566 O O . VAL A 1 72 ? -6.211 -3.833 -10.915 1.00 73.19 72 VAL A O 1
ATOM 569 N N . ASP A 1 73 ? -7.652 -4.600 -12.486 1.00 68.75 73 ASP A N 1
ATOM 570 C CA . ASP A 1 73 ? -6.762 -5.547 -13.145 1.00 68.75 73 ASP A CA 1
ATOM 571 C C . ASP A 1 73 ? -6.446 -4.985 -14.535 1.00 68.75 73 ASP A C 1
ATOM 573 O O . ASP A 1 73 ? -7.329 -4.786 -15.380 1.00 68.75 73 ASP A O 1
ATOM 577 N N . TYR A 1 74 ? -5.186 -4.622 -14.731 1.00 64.19 74 TYR A N 1
ATOM 578 C CA . TYR A 1 74 ? -4.661 -4.153 -15.999 1.00 64.19 74 TYR A CA 1
ATOM 579 C C . TYR A 1 74 ? -3.883 -5.280 -16.644 1.00 64.19 74 TYR A C 1
ATOM 581 O O . TYR A 1 74 ? -3.113 -5.931 -15.962 1.00 64.19 74 TYR A O 1
ATOM 589 N N . GLY A 1 75 ? -4.073 -5.441 -17.954 1.00 56.66 75 GLY A N 1
ATOM 590 C CA . GLY A 1 75 ? -3.981 -6.680 -18.717 1.00 56.66 75 GLY A CA 1
ATOM 591 C C . GLY A 1 75 ? -3.086 -6.643 -19.965 1.00 56.66 75 GLY A C 1
ATOM 592 O O . GLY A 1 75 ? -3.588 -7.004 -21.019 1.00 56.66 75 GLY A O 1
ATOM 593 N N . MET A 1 76 ? -1.828 -6.184 -19.946 1.00 51.19 76 MET A N 1
ATOM 594 C CA . MET A 1 76 ? -0.984 -6.228 -21.160 1.00 51.19 76 MET A CA 1
ATOM 595 C C . MET A 1 76 ? -0.572 -7.668 -21.513 1.00 51.19 76 MET A C 1
ATOM 597 O O . MET A 1 76 ? 0.138 -8.328 -20.755 1.00 51.19 76 MET A O 1
ATOM 601 N N . ALA A 1 77 ? -0.965 -8.145 -22.697 1.00 44.81 77 ALA A N 1
ATOM 602 C CA . ALA A 1 77 ? -0.308 -9.283 -23.331 1.00 44.81 77 ALA A CA 1
ATOM 603 C C . ALA A 1 77 ? 1.136 -8.867 -23.663 1.00 44.81 77 ALA A C 1
ATOM 605 O O . ALA A 1 77 ? 1.355 -8.006 -24.513 1.00 44.81 77 ALA A O 1
ATOM 606 N N . HIS A 1 78 ? 2.121 -9.411 -22.947 1.00 45.38 78 HIS A N 1
ATOM 607 C CA . HIS A 1 78 ? 3.517 -9.010 -23.108 1.00 45.38 78 HIS A CA 1
ATOM 608 C C . HIS A 1 78 ? 4.028 -9.257 -24.535 1.00 45.38 78 HIS A C 1
ATOM 610 O O . HIS A 1 78 ? 4.125 -10.398 -24.982 1.00 45.38 78 HIS A O 1
ATOM 616 N N . ASN A 1 79 ? 4.465 -8.182 -25.198 1.00 37.06 79 ASN A N 1
ATOM 617 C CA . ASN A 1 79 ? 5.646 -8.246 -26.053 1.00 37.06 79 ASN A CA 1
ATOM 618 C C . ASN A 1 79 ? 6.874 -8.275 -25.129 1.00 37.06 79 ASN A C 1
ATOM 620 O O . ASN A 1 79 ? 6.962 -7.488 -24.188 1.00 37.06 79 ASN A O 1
ATOM 624 N N . GLU A 1 80 ? 7.811 -9.181 -25.396 1.00 46.28 80 GLU A N 1
ATOM 625 C CA . GLU A 1 80 ? 8.952 -9.605 -24.560 1.00 46.28 80 GLU A CA 1
ATOM 626 C C . GLU A 1 80 ? 9.996 -8.508 -24.206 1.00 46.28 80 GLU A C 1
ATOM 628 O O . GLU A 1 80 ? 11.101 -8.816 -23.771 1.00 46.28 80 GLU A O 1
ATOM 633 N N . VAL A 1 81 ? 9.687 -7.220 -24.398 1.00 45.84 81 VAL A N 1
ATOM 634 C CA . VAL A 1 81 ? 10.669 -6.119 -24.477 1.00 45.84 81 VAL A CA 1
ATOM 635 C C . VAL A 1 81 ? 10.567 -5.109 -23.323 1.00 45.84 81 VAL A C 1
ATOM 637 O O . VAL A 1 81 ? 11.231 -4.081 -23.362 1.00 45.84 81 VAL A O 1
ATOM 640 N N . TRP A 1 82 ? 9.800 -5.374 -22.261 1.00 43.34 82 TRP A N 1
ATOM 641 C CA . TRP A 1 82 ? 9.731 -4.465 -21.099 1.00 43.34 82 TRP A CA 1
ATOM 642 C C . TRP A 1 82 ? 10.406 -5.050 -19.851 1.00 43.34 82 TRP A C 1
ATOM 644 O O . TRP A 1 82 ? 9.726 -5.560 -18.965 1.00 43.34 82 TRP A O 1
ATOM 654 N N . PRO A 1 83 ? 11.746 -4.976 -19.743 1.00 46.00 83 PRO A N 1
ATOM 655 C CA . PRO A 1 83 ? 12.456 -5.301 -18.523 1.00 46.00 83 PRO A CA 1
ATOM 656 C C . PRO A 1 83 ? 12.587 -4.028 -17.683 1.00 46.00 83 PRO A C 1
ATOM 658 O O . PRO A 1 83 ? 13.530 -3.266 -17.883 1.00 46.00 83 PRO A O 1
ATOM 661 N N . ARG A 1 84 ? 11.638 -3.794 -16.769 1.00 53.34 84 ARG A N 1
ATOM 662 C CA . ARG A 1 84 ? 11.766 -3.044 -15.498 1.00 53.34 84 ARG A CA 1
ATOM 663 C C . ARG A 1 84 ? 10.399 -2.562 -15.041 1.00 53.34 84 ARG A C 1
ATOM 665 O O . ARG A 1 84 ? 9.571 -2.094 -15.813 1.00 53.34 84 ARG A O 1
ATOM 672 N N . ASN A 1 85 ? 10.199 -2.650 -13.739 1.00 58.75 85 ASN A N 1
ATOM 673 C CA . ASN A 1 85 ? 8.944 -2.415 -13.049 1.00 58.75 85 ASN A CA 1
ATOM 674 C C . ASN A 1 85 ? 8.683 -0.905 -12.840 1.00 58.75 85 ASN A C 1
ATOM 676 O O . ASN A 1 85 ? 8.349 -0.460 -11.742 1.00 58.75 85 ASN A O 1
ATOM 680 N N . GLU A 1 86 ? 8.861 -0.093 -13.891 1.00 66.88 86 GLU A N 1
ATOM 681 C CA . GLU A 1 86 ? 8.835 1.383 -13.839 1.00 66.88 86 GLU A CA 1
ATOM 682 C C . GLU A 1 86 ? 7.482 1.950 -13.378 1.00 66.88 86 GLU A C 1
ATOM 684 O O . GLU A 1 86 ? 7.383 3.098 -12.948 1.00 66.88 86 GLU A O 1
ATOM 689 N N . ILE A 1 87 ? 6.438 1.121 -13.397 1.00 75.19 87 ILE A N 1
ATOM 690 C CA . ILE A 1 87 ? 5.081 1.483 -12.994 1.00 75.19 87 ILE A CA 1
ATOM 691 C C . ILE A 1 87 ? 4.818 1.315 -11.489 1.00 75.19 87 ILE A C 1
ATOM 693 O O . ILE A 1 87 ? 3.838 1.865 -10.985 1.00 75.19 87 ILE A O 1
ATOM 697 N N . LEU A 1 88 ? 5.661 0.596 -10.735 1.00 81.94 88 LEU A N 1
ATOM 698 C CA . LEU A 1 88 ? 5.433 0.379 -9.300 1.00 81.94 88 LEU A CA 1
ATOM 699 C C . LEU A 1 88 ? 5.477 1.698 -8.518 1.00 81.94 88 LEU A C 1
ATOM 701 O O . LEU A 1 88 ? 4.562 2.003 -7.752 1.00 81.94 88 LEU A O 1
ATOM 705 N N . TYR A 1 89 ? 6.517 2.501 -8.749 1.00 85.12 89 TYR A N 1
ATOM 706 C CA . TYR A 1 89 ? 6.682 3.809 -8.120 1.00 85.12 89 TYR A CA 1
ATOM 707 C C . TYR A 1 89 ? 5.492 4.754 -8.371 1.00 85.12 89 TYR A C 1
ATOM 709 O O . TYR A 1 89 ? 4.869 5.168 -7.389 1.00 85.12 89 TYR A O 1
ATOM 717 N N . PRO A 1 90 ? 5.120 5.096 -9.623 1.00 81.00 90 PRO A N 1
ATOM 718 C CA . PRO A 1 90 ? 4.060 6.071 -9.871 1.00 81.00 90 PRO A CA 1
ATOM 719 C C . PRO A 1 90 ? 2.692 5.597 -9.359 1.00 81.00 90 PRO A C 1
ATOM 721 O O . PRO A 1 90 ? 1.936 6.407 -8.820 1.00 81.00 90 PRO A O 1
ATOM 724 N N . ASN A 1 91 ? 2.393 4.294 -9.429 1.00 83.12 91 ASN A N 1
ATOM 725 C CA . ASN A 1 91 ? 1.157 3.741 -8.871 1.00 83.12 91 ASN A CA 1
ATOM 726 C C . ASN A 1 91 ? 1.133 3.818 -7.338 1.00 83.12 91 ASN A C 1
ATOM 728 O O . ASN A 1 91 ? 0.129 4.229 -6.759 1.00 83.12 91 ASN A O 1
ATOM 732 N N . LEU A 1 92 ? 2.242 3.491 -6.669 1.00 88.12 92 LEU A N 1
ATOM 733 C CA . LEU A 1 92 ? 2.344 3.614 -5.215 1.00 88.12 92 LEU A CA 1
ATOM 734 C C . LEU A 1 92 ? 2.214 5.074 -4.756 1.00 88.12 92 LEU A C 1
ATOM 736 O O . LEU A 1 92 ? 1.538 5.343 -3.762 1.00 88.12 92 LEU A O 1
ATOM 740 N N . ILE A 1 93 ? 2.806 6.027 -5.489 1.00 88.00 93 ILE A N 1
ATOM 741 C CA . ILE A 1 93 ? 2.619 7.462 -5.224 1.00 88.00 93 ILE A CA 1
ATOM 742 C C . ILE A 1 93 ? 1.143 7.847 -5.340 1.00 88.00 93 ILE A C 1
ATOM 744 O O . ILE A 1 93 ? 0.619 8.485 -4.431 1.00 88.00 93 ILE A O 1
ATOM 748 N N . ALA A 1 94 ? 0.458 7.434 -6.408 1.00 84.50 94 ALA A N 1
ATOM 749 C CA . ALA A 1 94 ? -0.954 7.745 -6.605 1.00 84.50 94 ALA A CA 1
ATOM 750 C C . ALA A 1 94 ? -1.846 7.196 -5.477 1.00 84.50 94 ALA A C 1
ATOM 752 O O . ALA A 1 94 ? -2.730 7.899 -4.990 1.00 84.50 94 ALA A O 1
ATOM 753 N N . ILE A 1 95 ? -1.579 5.970 -5.012 1.00 87.19 95 ILE A N 1
ATOM 754 C CA . ILE A 1 95 ? -2.272 5.375 -3.859 1.00 87.19 95 ILE A CA 1
ATOM 755 C C . ILE A 1 95 ? -2.040 6.213 -2.605 1.00 87.19 95 ILE A C 1
ATOM 757 O O . ILE A 1 95 ? -2.994 6.522 -1.894 1.00 87.19 95 ILE A O 1
ATOM 761 N N . MET A 1 96 ? -0.787 6.587 -2.329 1.00 89.38 96 MET A N 1
ATOM 762 C CA . MET A 1 96 ? -0.459 7.409 -1.166 1.00 89.38 96 MET A CA 1
ATOM 763 C C . MET A 1 96 ? -1.113 8.788 -1.235 1.00 89.38 96 MET A C 1
ATOM 765 O O . MET A 1 96 ? -1.613 9.259 -0.222 1.00 89.38 96 MET A O 1
ATOM 769 N N . ASP A 1 97 ? -1.137 9.429 -2.403 1.00 86.06 97 ASP A N 1
ATOM 770 C CA . ASP A 1 97 ? -1.785 10.730 -2.586 1.00 86.06 97 ASP A CA 1
ATOM 771 C C . ASP A 1 97 ? -3.288 10.636 -2.286 1.00 86.06 97 ASP A C 1
ATOM 773 O O . ASP A 1 97 ? -3.810 11.417 -1.489 1.00 86.06 97 ASP A O 1
ATOM 777 N N . THR A 1 98 ? -3.978 9.653 -2.873 1.00 81.44 98 THR A N 1
ATOM 778 C CA . THR A 1 98 ? -5.440 9.550 -2.771 1.00 81.44 98 THR A CA 1
ATOM 779 C C . THR A 1 98 ? -5.916 8.969 -1.443 1.00 81.44 98 THR A C 1
ATOM 781 O O . THR A 1 98 ? -6.928 9.414 -0.907 1.00 81.44 98 THR A O 1
ATOM 784 N N . LEU A 1 99 ? -5.221 7.966 -0.903 1.00 83.06 99 LEU A N 1
ATOM 785 C CA . LEU A 1 99 ? -5.659 7.210 0.278 1.00 83.06 99 LEU A CA 1
ATOM 786 C C . LEU A 1 99 ? -4.879 7.582 1.547 1.00 83.06 99 LEU A C 1
ATOM 788 O O . LEU A 1 99 ? -4.955 6.868 2.545 1.00 83.06 99 LEU A O 1
ATOM 792 N N . SER A 1 100 ? -4.162 8.710 1.539 1.00 80.00 100 SER A N 1
ATOM 793 C CA . SER A 1 100 ? -3.366 9.191 2.680 1.00 80.00 100 SER A CA 1
ATOM 794 C C . SER A 1 100 ? -4.152 9.380 3.972 1.00 80.00 100 SER A C 1
ATOM 796 O O . SER A 1 100 ? -3.637 9.109 5.051 1.00 80.00 100 SER A O 1
ATOM 798 N N . ALA A 1 101 ? -5.396 9.846 3.881 1.00 75.00 101 ALA A N 1
ATOM 799 C CA . ALA A 1 101 ? -6.240 10.078 5.051 1.00 75.00 101 ALA A CA 1
ATOM 800 C C . ALA A 1 101 ? -6.895 8.793 5.589 1.00 75.00 101 ALA A C 1
ATOM 802 O O . ALA A 1 101 ? -7.603 8.834 6.596 1.00 75.00 101 ALA A O 1
ATOM 803 N N . ALA A 1 102 ? -6.711 7.658 4.914 1.00 79.19 102 ALA A N 1
ATOM 804 C CA . ALA A 1 102 ? -7.420 6.441 5.242 1.00 79.19 102 ALA A CA 1
ATOM 805 C C . ALA A 1 102 ? -6.695 5.570 6.277 1.00 79.19 102 ALA A C 1
ATOM 807 O O . ALA A 1 102 ? -5.470 5.467 6.306 1.00 79.19 102 ALA A O 1
ATOM 808 N N . SER A 1 103 ? -7.476 4.867 7.101 1.00 84.81 103 SER A N 1
ATOM 809 C CA . SER A 1 103 ? -6.975 3.937 8.122 1.00 84.81 103 SER A CA 1
ATOM 810 C C . SER A 1 103 ? -6.603 2.567 7.543 1.00 84.81 103 SER A C 1
ATOM 812 O O . SER A 1 103 ? -7.129 1.539 7.982 1.00 84.81 103 SER A O 1
ATOM 814 N N . VAL A 1 104 ? -5.702 2.568 6.559 1.00 88.94 104 VAL A N 1
ATOM 815 C CA . VAL A 1 104 ? -5.128 1.356 5.963 1.00 88.94 104 VAL A CA 1
ATOM 816 C C . VAL A 1 104 ? -4.334 0.612 7.036 1.00 88.94 104 VAL A C 1
ATOM 818 O O . VAL A 1 104 ? -3.419 1.179 7.633 1.00 88.94 104 VAL A O 1
ATOM 821 N N . ASP A 1 105 ? -4.699 -0.642 7.293 1.00 91.12 105 ASP A N 1
ATOM 822 C CA . ASP A 1 105 ? -4.035 -1.516 8.266 1.00 91.12 105 ASP A CA 1
ATOM 823 C C . ASP A 1 105 ? -3.047 -2.480 7.606 1.00 91.12 105 ASP A C 1
ATOM 825 O O . ASP A 1 105 ? -2.049 -2.849 8.225 1.00 91.12 105 ASP A O 1
ATOM 829 N N . THR A 1 106 ? -3.284 -2.839 6.345 1.00 92.88 106 THR A N 1
ATOM 830 C CA . THR A 1 106 ? -2.486 -3.818 5.617 1.00 92.88 106 THR A CA 1
ATOM 831 C C . THR A 1 106 ? -2.121 -3.262 4.253 1.00 92.88 106 THR A C 1
ATOM 833 O O . THR A 1 106 ? -2.995 -2.916 3.455 1.00 92.88 106 THR A O 1
ATOM 836 N N . LEU A 1 107 ? -0.823 -3.210 3.975 1.00 93.94 107 LEU A N 1
ATOM 837 C CA . LEU A 1 107 ? -0.287 -2.855 2.670 1.00 93.94 107 LEU A CA 1
ATOM 838 C C . LEU A 1 107 ? 0.480 -4.051 2.119 1.00 93.94 107 LEU A C 1
ATOM 840 O O . LEU A 1 107 ? 1.420 -4.536 2.745 1.00 93.94 107 LEU A O 1
ATOM 844 N N . GLU A 1 108 ? 0.073 -4.527 0.954 1.00 93.75 108 GLU A N 1
ATOM 845 C CA . GLU A 1 108 ? 0.757 -5.580 0.218 1.00 93.75 108 GLU A CA 1
ATOM 846 C C . GLU A 1 108 ? 1.369 -4.955 -1.036 1.00 93.75 108 GLU A C 1
ATOM 848 O O . GLU A 1 108 ? 0.667 -4.318 -1.822 1.00 93.75 108 GLU A O 1
ATOM 853 N N . ILE A 1 109 ? 2.685 -5.087 -1.190 1.00 91.12 109 ILE A N 1
ATOM 854 C CA . ILE A 1 109 ? 3.424 -4.580 -2.343 1.00 91.12 109 ILE A CA 1
ATOM 855 C C . ILE A 1 109 ? 4.139 -5.745 -2.990 1.00 91.12 109 ILE A C 1
ATOM 857 O O . ILE A 1 109 ? 4.928 -6.452 -2.355 1.00 91.12 109 ILE A O 1
ATOM 861 N N . GLU A 1 110 ? 3.871 -5.905 -4.272 1.00 87.75 110 GLU A N 1
ATOM 862 C CA . GLU A 1 110 ? 4.401 -6.979 -5.066 1.00 87.75 110 GLU A CA 1
ATOM 863 C C . GLU A 1 110 ? 5.062 -6.445 -6.350 1.00 87.75 110 GLU A C 1
ATOM 865 O O . GLU A 1 110 ? 4.440 -5.709 -7.113 1.00 87.75 110 GLU A O 1
ATOM 870 N N . GLY A 1 111 ? 6.351 -6.752 -6.552 1.00 84.19 111 GLY A N 1
ATOM 871 C CA . GLY A 1 111 ? 7.141 -6.256 -7.689 1.00 84.19 111 GLY A CA 1
ATOM 872 C C . GLY A 1 111 ? 8.650 -6.135 -7.424 1.00 84.19 111 GLY A C 1
ATOM 873 O O . GLY A 1 111 ? 9.213 -6.842 -6.592 1.00 84.19 111 GLY A O 1
ATOM 874 N N . SER A 1 112 ? 9.330 -5.239 -8.144 1.00 84.56 112 SER A N 1
ATOM 875 C CA . SER A 1 112 ? 10.759 -4.941 -7.947 1.00 84.56 112 SER A CA 1
ATOM 876 C C . SER A 1 112 ? 10.926 -3.922 -6.818 1.00 84.56 112 SER A C 1
ATOM 878 O O . SER A 1 112 ? 10.728 -2.721 -6.995 1.00 84.56 112 SER A O 1
ATOM 880 N N . LEU A 1 113 ? 11.225 -4.404 -5.612 1.00 86.06 113 LEU A N 1
ATOM 881 C CA . LEU A 1 113 ? 11.182 -3.582 -4.398 1.00 86.06 113 LEU A CA 1
ATOM 882 C C . LEU A 1 113 ? 12.390 -2.646 -4.274 1.00 86.06 113 LEU A C 1
ATOM 884 O O . LEU A 1 113 ? 12.291 -1.606 -3.618 1.00 86.06 113 LEU A O 1
ATOM 888 N N . ASP A 1 114 ? 13.501 -2.988 -4.927 1.00 82.50 114 ASP A N 1
ATOM 889 C CA . ASP A 1 114 ? 14.714 -2.164 -4.960 1.00 82.50 114 ASP A CA 1
ATOM 890 C C . ASP A 1 114 ? 14.587 -0.953 -5.903 1.00 82.50 114 ASP A C 1
ATOM 892 O O . ASP A 1 114 ? 15.335 0.01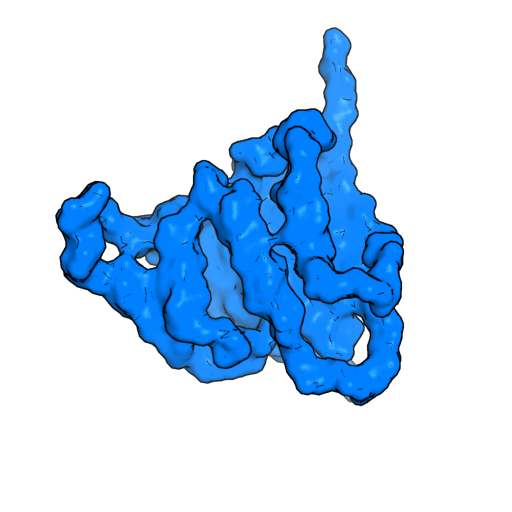4 -5.753 1.00 82.50 114 ASP A O 1
ATOM 896 N N . ASP A 1 115 ? 13.594 -0.941 -6.803 1.00 83.19 115 ASP A N 1
ATOM 897 C CA . ASP A 1 115 ? 13.276 0.239 -7.625 1.00 83.19 115 ASP A CA 1
ATOM 898 C C . ASP A 1 115 ? 12.654 1.370 -6.783 1.00 83.19 115 ASP A C 1
ATOM 900 O O . ASP A 1 115 ? 12.638 2.541 -7.176 1.00 83.19 115 ASP A O 1
ATOM 904 N N . LEU A 1 116 ? 12.161 1.051 -5.583 1.00 88.44 116 LEU A N 1
ATOM 905 C CA . LEU A 1 116 ? 11.624 2.032 -4.652 1.00 88.44 116 LEU A CA 1
ATOM 906 C C . LEU A 1 116 ? 12.747 2.642 -3.808 1.00 88.44 116 LEU A C 1
ATOM 908 O O . LEU A 1 116 ? 13.285 2.033 -2.882 1.00 88.44 116 LEU A O 1
ATOM 912 N N . ALA A 1 117 ? 13.051 3.909 -4.087 1.00 91.88 117 ALA A N 1
ATOM 913 C CA . ALA A 1 117 ? 14.027 4.674 -3.323 1.00 91.88 117 ALA A CA 1
ATOM 914 C C . ALA A 1 117 ? 13.667 4.767 -1.826 1.00 91.88 117 ALA A C 1
ATOM 916 O O . ALA A 1 117 ? 12.500 4.781 -1.431 1.00 91.88 117 ALA A O 1
ATOM 917 N N . VAL A 1 118 ? 14.689 4.965 -0.986 1.00 93.12 118 VAL A N 1
ATOM 918 C CA . VAL A 1 118 ? 14.557 5.174 0.472 1.00 93.12 118 VAL A CA 1
ATOM 919 C C . VAL A 1 118 ? 13.499 6.231 0.823 1.00 93.12 118 VAL A C 1
ATOM 921 O O . VAL A 1 118 ? 12.747 6.064 1.780 1.00 93.12 118 VAL A O 1
ATOM 924 N N . GLY A 1 119 ? 13.438 7.325 0.054 1.00 91.81 119 GLY A N 1
ATOM 925 C CA . GLY A 1 119 ? 12.458 8.395 0.262 1.00 91.81 119 GLY A CA 1
ATOM 926 C C . GLY A 1 119 ? 11.013 7.952 0.010 1.00 91.81 119 GLY A C 1
ATOM 927 O O . GLY A 1 119 ? 10.108 8.401 0.708 1.00 91.81 119 GLY A O 1
ATOM 928 N N . THR A 1 120 ? 10.796 7.030 -0.930 1.00 92.56 120 THR A N 1
ATOM 929 C CA . THR A 1 120 ? 9.474 6.459 -1.211 1.00 92.56 120 THR A CA 1
ATOM 930 C C . THR A 1 120 ? 9.008 5.596 -0.049 1.00 92.56 120 THR A C 1
ATOM 932 O O . THR A 1 120 ? 7.905 5.793 0.450 1.00 92.56 120 THR A O 1
ATOM 935 N N . TRP A 1 121 ? 9.870 4.710 0.452 1.00 93.19 121 TRP A N 1
ATOM 936 C CA . TRP A 1 121 ? 9.571 3.900 1.634 1.00 93.19 121 TRP A CA 1
ATOM 937 C C . TRP A 1 121 ? 9.316 4.752 2.872 1.00 93.19 121 TRP A C 1
ATOM 939 O O . TRP A 1 121 ? 8.338 4.540 3.582 1.00 93.19 121 TRP A O 1
ATOM 949 N N . GLN A 1 122 ? 10.147 5.771 3.100 1.00 92.25 122 GLN A N 1
ATOM 950 C CA . GLN A 1 122 ? 9.918 6.738 4.168 1.00 92.25 122 GLN A CA 1
ATOM 951 C C . GLN A 1 122 ? 8.520 7.363 4.059 1.00 92.25 122 GLN A C 1
ATOM 953 O O . GLN A 1 122 ? 7.824 7.480 5.065 1.00 92.25 122 GLN A O 1
ATOM 958 N N . ARG A 1 123 ? 8.100 7.745 2.850 1.00 91.12 123 ARG A N 1
ATOM 959 C CA . ARG A 1 123 ? 6.771 8.305 2.607 1.00 91.12 123 ARG A CA 1
ATOM 960 C C . ARG A 1 123 ? 5.658 7.295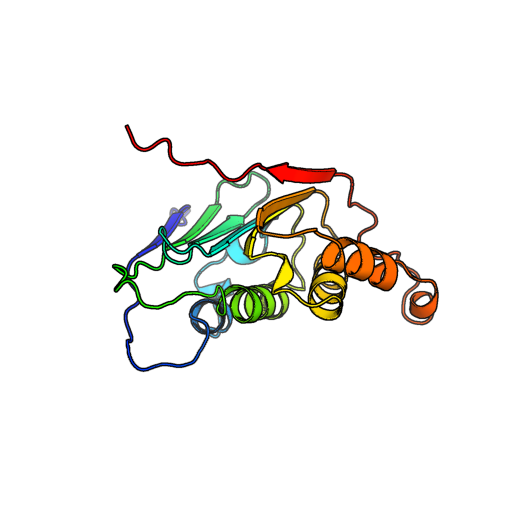 2.895 1.00 91.12 123 ARG A C 1
ATOM 962 O O . ARG A 1 123 ? 4.710 7.673 3.568 1.00 91.12 123 ARG A O 1
ATOM 969 N N . VAL A 1 124 ? 5.799 6.031 2.486 1.00 91.81 124 VAL A N 1
ATOM 970 C CA . VAL A 1 124 ? 4.824 4.954 2.771 1.00 91.81 124 VAL A CA 1
ATOM 971 C C . VAL A 1 124 ? 4.505 4.877 4.261 1.00 91.81 124 VAL A C 1
ATOM 973 O O . VAL A 1 124 ? 3.338 4.949 4.647 1.00 91.81 124 VAL A O 1
ATOM 976 N N . PHE A 1 125 ? 5.535 4.807 5.104 1.00 90.44 125 PHE A N 1
ATOM 977 C CA . PHE A 1 125 ? 5.344 4.729 6.553 1.00 90.44 125 PHE A CA 1
ATOM 978 C C . PHE A 1 125 ? 4.704 6.004 7.127 1.00 90.44 125 PHE A C 1
ATOM 980 O O . PHE A 1 125 ? 3.962 5.968 8.103 1.00 90.44 125 PHE A O 1
ATOM 987 N N . GLN A 1 126 ? 4.951 7.161 6.519 1.00 87.44 126 GLN A N 1
ATOM 988 C CA . GLN A 1 126 ? 4.381 8.424 6.992 1.00 87.44 126 GLN A CA 1
ATOM 989 C C . GLN A 1 126 ? 2.931 8.610 6.565 1.00 87.44 126 GLN A C 1
ATOM 991 O O . GLN A 1 126 ? 2.154 9.224 7.289 1.00 87.44 126 GLN A O 1
ATOM 996 N N . THR A 1 127 ? 2.585 8.105 5.386 1.00 88.62 127 THR A N 1
ATOM 997 C CA . THR A 1 127 ? 1.246 8.199 4.826 1.00 88.62 127 THR A CA 1
ATOM 998 C C . THR A 1 127 ? 0.284 7.269 5.559 1.00 88.62 127 THR A C 1
ATOM 1000 O O . THR A 1 127 ? -0.790 7.704 5.961 1.00 88.62 127 THR A O 1
ATOM 1003 N N . PHE A 1 128 ? 0.664 6.013 5.800 1.00 89.38 128 PHE A N 1
ATOM 1004 C CA . PHE A 1 128 ? -0.220 5.031 6.431 1.00 89.38 128 PHE A CA 1
ATOM 1005 C C . PHE A 1 128 ? 0.055 4.915 7.933 1.00 89.38 128 PHE A C 1
ATOM 1007 O O . PHE A 1 128 ? 0.642 3.952 8.424 1.00 89.38 128 PHE A O 1
ATOM 1014 N N . SER A 1 129 ? -0.405 5.908 8.693 1.00 85.62 129 SER A N 1
ATOM 1015 C CA . SER A 1 129 ? -0.213 5.966 10.152 1.00 85.62 129 SER A CA 1
ATOM 1016 C C . SER A 1 129 ? -0.855 4.794 10.910 1.00 85.62 129 SER A C 1
ATOM 1018 O O . SER A 1 129 ? -0.394 4.431 11.991 1.00 85.62 129 SER A O 1
ATOM 1020 N N . SER A 1 130 ? -1.898 4.182 10.339 1.00 89.19 130 SER A N 1
ATOM 1021 C CA . SER A 1 130 ? -2.610 3.029 10.910 1.00 89.19 130 SER A CA 1
ATOM 1022 C C . SER A 1 130 ? -2.048 1.669 10.480 1.00 89.19 130 SER A C 1
ATOM 1024 O O . SER A 1 130 ? -2.603 0.644 10.878 1.00 89.19 130 SER A O 1
ATOM 1026 N N . LEU A 1 131 ? -0.971 1.651 9.687 1.00 91.50 131 LEU A N 1
ATOM 1027 C CA . LEU A 1 131 ? -0.408 0.429 9.122 1.00 91.50 131 LEU A CA 1
ATOM 1028 C C . LEU A 1 131 ? 0.058 -0.521 10.232 1.00 91.50 131 LEU A C 1
ATOM 1030 O O . LEU A 1 131 ? 0.844 -0.137 11.096 1.00 91.50 131 LEU A O 1
ATOM 1034 N N . ARG A 1 132 ? -0.430 -1.762 10.186 1.00 93.56 132 ARG A N 1
ATOM 1035 C CA . ARG A 1 132 ? -0.117 -2.868 11.106 1.00 93.56 132 ARG A CA 1
ATOM 1036 C C . ARG A 1 132 ? 0.707 -3.957 10.446 1.00 93.56 132 ARG A C 1
ATOM 1038 O O . ARG A 1 132 ? 1.599 -4.515 11.085 1.00 93.56 132 ARG A O 1
ATOM 1045 N N . THR A 1 133 ? 0.414 -4.216 9.177 1.00 94.38 133 THR A N 1
ATOM 1046 C CA . THR A 1 133 ? 1.002 -5.311 8.415 1.00 94.38 133 THR A CA 1
ATOM 1047 C C . THR A 1 133 ? 1.508 -4.794 7.071 1.00 94.38 133 THR A C 1
ATOM 1049 O O . THR A 1 133 ? 0.748 -4.235 6.280 1.00 94.38 133 THR A O 1
ATOM 1052 N N . LEU A 1 134 ? 2.795 -5.002 6.795 1.00 94.31 134 LEU A N 1
ATOM 1053 C CA . LEU A 1 134 ? 3.403 -4.779 5.484 1.00 94.31 134 LEU A CA 1
ATOM 1054 C C . LEU A 1 134 ? 3.798 -6.131 4.886 1.00 94.31 134 LEU A C 1
ATOM 1056 O O . LEU A 1 134 ? 4.653 -6.828 5.430 1.00 94.31 134 LEU A O 1
ATOM 1060 N N . ARG A 1 135 ? 3.195 -6.507 3.760 1.00 94.38 135 ARG A N 1
ATOM 1061 C CA . ARG A 1 135 ? 3.539 -7.733 3.028 1.00 94.38 135 ARG A CA 1
ATOM 1062 C C . ARG A 1 135 ? 4.279 -7.376 1.760 1.00 94.38 135 ARG A C 1
ATOM 1064 O O . ARG A 1 135 ? 3.795 -6.588 0.956 1.00 94.38 135 ARG A O 1
ATOM 1071 N N . LEU A 1 136 ? 5.447 -7.968 1.591 1.00 91.44 136 LEU A N 1
ATOM 1072 C CA . LEU A 1 136 ? 6.334 -7.704 0.474 1.00 91.44 136 LEU A CA 1
ATOM 1073 C C . LEU A 1 136 ? 6.549 -8.999 -0.295 1.00 91.44 136 LEU A C 1
ATOM 1075 O O . LEU A 1 136 ? 6.901 -10.019 0.297 1.00 91.44 136 LEU A O 1
ATOM 1079 N N . LYS A 1 137 ? 6.345 -8.968 -1.607 1.00 87.44 137 LYS A N 1
ATOM 1080 C CA . LYS A 1 137 ? 6.584 -10.115 -2.484 1.00 87.44 137 LYS A CA 1
ATOM 1081 C C . LYS A 1 137 ? 7.322 -9.639 -3.721 1.00 87.44 137 LYS A C 1
ATOM 1083 O O . LYS A 1 137 ? 6.848 -8.755 -4.411 1.00 87.44 137 LYS A O 1
ATOM 1088 N N . GLY A 1 138 ? 8.500 -10.161 -4.019 1.00 80.06 138 GLY A N 1
ATOM 1089 C CA . GLY A 1 138 ? 9.265 -9.521 -5.082 1.00 80.06 138 GLY A CA 1
ATOM 1090 C C . GLY A 1 138 ? 10.744 -9.788 -5.063 1.00 80.06 138 GLY A C 1
ATOM 1091 O O . GLY A 1 138 ? 11.228 -10.646 -4.329 1.00 80.06 138 GLY A O 1
ATOM 1092 N N . TRP A 1 139 ? 11.444 -9.044 -5.908 1.00 72.62 139 TRP A N 1
ATOM 1093 C CA . TRP A 1 139 ? 12.896 -9.093 -6.018 1.00 72.62 139 TRP A CA 1
ATOM 1094 C C . TRP A 1 139 ? 13.498 -7.895 -5.277 1.00 72.62 139 TRP A C 1
ATOM 1096 O O . TRP A 1 139 ? 12.940 -6.795 -5.323 1.00 72.62 139 TRP A O 1
ATOM 1106 N N . GLY A 1 140 ? 14.626 -8.116 -4.600 1.00 76.06 140 GLY A N 1
ATOM 1107 C CA . GLY A 1 140 ? 15.427 -7.061 -3.981 1.00 76.06 140 GLY A CA 1
ATOM 1108 C C . GLY A 1 140 ? 15.961 -7.386 -2.584 1.00 76.06 140 GLY A C 1
ATOM 1109 O O . GLY A 1 140 ? 15.600 -8.407 -1.996 1.00 76.06 140 GLY A O 1
ATOM 1110 N N . THR A 1 141 ? 16.835 -6.527 -2.050 1.00 79.25 141 THR A N 1
ATOM 1111 C CA . THR A 1 141 ? 17.502 -6.725 -0.743 1.00 79.25 141 THR A CA 1
ATOM 1112 C C . THR A 1 141 ? 16.744 -6.123 0.440 1.00 79.25 141 THR A C 1
ATOM 1114 O O . THR A 1 141 ? 17.124 -6.343 1.589 1.00 79.25 141 THR A O 1
ATOM 1117 N N . LEU A 1 142 ? 15.664 -5.371 0.190 1.00 87.19 142 LEU A N 1
ATOM 1118 C CA . LEU A 1 142 ? 14.886 -4.631 1.199 1.00 87.19 142 LEU A CA 1
ATOM 1119 C C . LEU A 1 142 ? 15.689 -3.564 1.972 1.00 87.19 142 LEU A C 1
ATOM 1121 O O . LEU A 1 142 ? 15.144 -2.915 2.869 1.00 87.19 142 LEU A O 1
ATOM 1125 N N . ASP A 1 143 ? 16.951 -3.308 1.617 1.00 90.56 143 ASP A N 1
ATOM 1126 C CA . ASP A 1 143 ? 17.806 -2.334 2.307 1.00 90.56 143 ASP A CA 1
ATOM 1127 C C . ASP A 1 143 ? 17.205 -0.926 2.271 1.00 90.56 143 ASP A C 1
ATOM 1129 O O . ASP A 1 143 ? 17.245 -0.181 3.258 1.00 90.56 143 ASP A O 1
ATOM 1133 N N . PHE A 1 144 ? 16.620 -0.544 1.133 1.00 91.44 144 PHE A N 1
ATOM 1134 C CA . PHE A 1 144 ? 15.965 0.752 0.989 1.00 91.44 144 PHE A CA 1
ATOM 1135 C C . PHE A 1 144 ? 14.695 0.865 1.828 1.00 91.44 144 PHE A C 1
ATOM 1137 O O . PHE A 1 144 ? 14.429 1.946 2.358 1.00 91.44 144 PHE A O 1
ATOM 1144 N N . MET A 1 145 ? 13.972 -0.241 2.015 1.00 93.31 145 MET A N 1
ATOM 1145 C CA . MET A 1 145 ? 12.796 -0.302 2.880 1.00 93.31 145 MET A CA 1
ATOM 1146 C C . MET A 1 145 ? 13.188 -0.084 4.340 1.00 93.31 145 MET A C 1
ATOM 1148 O O . MET A 1 145 ? 12.669 0.835 4.978 1.00 93.31 145 MET A O 1
ATOM 1152 N N . TRP A 1 146 ? 14.185 -0.820 4.841 1.00 91.88 146 TRP A N 1
ATOM 1153 C CA . TRP A 1 146 ? 14.664 -0.669 6.219 1.00 91.88 146 TRP A CA 1
ATOM 1154 C C . TRP A 1 146 ? 15.235 0.724 6.498 1.00 91.88 146 TRP A C 1
ATOM 1156 O O . TRP A 1 146 ? 14.948 1.327 7.537 1.00 91.88 146 TRP A O 1
ATOM 1166 N N . ARG A 1 147 ? 15.995 1.293 5.552 1.00 92.25 147 ARG A N 1
ATOM 1167 C CA . ARG A 1 147 ? 16.471 2.685 5.649 1.00 92.25 147 ARG A CA 1
ATOM 1168 C C . ARG A 1 147 ? 15.316 3.684 5.623 1.00 92.25 147 ARG A C 1
ATOM 1170 O O . ARG A 1 147 ? 15.369 4.682 6.341 1.00 92.25 147 ARG A O 1
ATOM 1177 N N . GLY A 1 148 ? 14.290 3.429 4.814 1.00 91.12 148 GLY A N 1
ATOM 1178 C CA . GLY A 1 148 ? 13.079 4.243 4.745 1.00 91.12 148 GLY A CA 1
ATOM 1179 C C . GLY A 1 148 ? 12.335 4.256 6.076 1.00 91.12 148 GLY A C 1
ATOM 1180 O O . GLY A 1 148 ? 12.040 5.334 6.590 1.00 91.12 148 GLY A O 1
ATOM 1181 N N . LEU A 1 149 ? 12.134 3.080 6.678 1.00 90.38 149 LEU A N 1
ATOM 1182 C CA . LEU A 1 149 ? 11.525 2.919 8.000 1.00 90.38 149 LEU A CA 1
ATOM 1183 C C . LEU A 1 149 ? 12.328 3.657 9.075 1.00 90.38 149 LEU A C 1
ATOM 1185 O O . LEU A 1 149 ? 11.777 4.467 9.813 1.00 90.38 149 LEU A O 1
ATOM 1189 N N . SER A 1 150 ? 13.647 3.454 9.116 1.00 89.25 150 SER A N 1
ATOM 1190 C CA . SER A 1 150 ? 14.529 4.136 10.072 1.00 89.25 150 SER A CA 1
ATOM 1191 C C . SER A 1 150 ? 14.446 5.664 9.955 1.00 89.25 150 SER A C 1
ATOM 1193 O O . SER A 1 150 ? 14.349 6.358 10.968 1.00 89.25 150 SER A O 1
ATOM 1195 N N . ARG A 1 151 ? 14.413 6.205 8.728 1.00 89.12 151 ARG A N 1
ATOM 1196 C CA . ARG A 1 151 ? 14.223 7.648 8.495 1.00 89.12 151 ARG A CA 1
ATOM 1197 C C . ARG A 1 151 ? 12.832 8.135 8.878 1.00 89.12 151 ARG A C 1
ATOM 1199 O O . ARG A 1 151 ? 12.687 9.288 9.282 1.00 89.12 151 ARG A O 1
ATOM 1206 N N . ALA A 1 152 ? 11.814 7.299 8.722 1.00 84.88 152 ALA A N 1
ATOM 1207 C CA . ALA A 1 152 ? 10.451 7.636 9.097 1.00 84.88 152 ALA A CA 1
ATOM 1208 C C . ALA A 1 152 ? 10.289 7.699 10.627 1.00 84.88 152 ALA A C 1
ATOM 1210 O O . ALA A 1 152 ? 9.630 8.608 11.127 1.00 84.88 152 ALA A O 1
ATOM 1211 N N . SER A 1 153 ? 10.977 6.816 11.356 1.00 79.19 153 SER A N 1
ATOM 1212 C CA . SER A 1 153 ? 10.963 6.716 12.824 1.00 79.19 153 SER A CA 1
ATOM 1213 C C . SER A 1 153 ? 11.988 7.608 13.544 1.00 79.19 153 SER A C 1
ATOM 1215 O O . SER A 1 153 ? 12.097 7.558 14.768 1.00 79.19 153 SER A O 1
ATOM 1217 N N . GLY A 1 154 ? 12.775 8.405 12.813 1.00 70.00 154 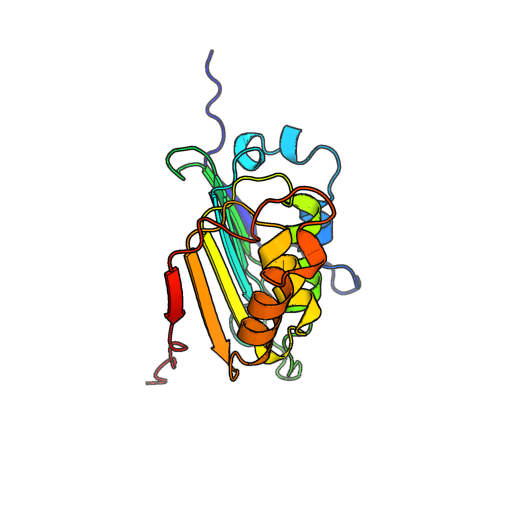GLY A N 1
ATOM 1218 C CA . GLY A 1 154 ? 13.857 9.214 13.377 1.00 70.00 154 GLY A CA 1
ATOM 1219 C C . GLY A 1 154 ? 13.394 10.415 14.232 1.00 70.00 154 GLY A C 1
ATOM 1220 O O . GLY A 1 154 ? 12.310 10.962 14.019 1.00 70.00 154 GLY A O 1
ATOM 1221 N N . PRO A 1 155 ? 14.249 10.907 15.153 1.00 55.91 155 PRO A N 1
ATOM 1222 C CA . PRO A 1 155 ? 13.912 11.948 16.139 1.00 55.91 155 PRO A CA 1
ATOM 1223 C C . PRO A 1 155 ? 13.605 13.332 15.543 1.00 55.91 155 PRO A C 1
ATOM 1225 O O . PRO A 1 155 ? 12.997 14.167 16.210 1.00 55.91 155 PRO A O 1
ATOM 1228 N N . ALA A 1 156 ? 13.963 13.582 14.278 1.00 52.56 156 ALA A N 1
ATOM 1229 C CA . ALA A 1 156 ? 13.739 14.862 13.599 1.00 52.56 156 ALA A CA 1
ATOM 1230 C C . ALA A 1 156 ? 12.249 15.229 13.405 1.00 52.56 156 ALA A C 1
ATOM 1232 O O . ALA A 1 156 ? 11.948 16.340 12.975 1.00 52.56 156 ALA A O 1
ATOM 1233 N N . ARG A 1 157 ? 11.309 14.323 13.713 1.00 51.94 157 ARG A N 1
ATOM 1234 C CA . ARG A 1 157 ? 9.858 14.540 13.561 1.00 51.94 157 ARG A CA 1
ATOM 1235 C C . ARG A 1 157 ? 9.075 14.760 14.852 1.00 51.94 157 ARG A C 1
ATOM 1237 O O . ARG A 1 157 ? 7.894 15.091 14.777 1.00 51.94 157 ARG A O 1
ATOM 1244 N N . LEU A 1 158 ? 9.729 14.729 16.014 1.00 50.12 158 LEU A N 1
ATOM 1245 C CA . LEU A 1 158 ? 9.116 15.174 17.275 1.00 50.12 158 LEU A CA 1
ATOM 1246 C C . LEU A 1 158 ? 8.749 16.676 17.274 1.00 50.12 158 LEU A C 1
ATOM 1248 O O . LEU A 1 158 ? 8.128 17.151 18.216 1.00 50.12 158 LEU A O 1
ATOM 1252 N N . VAL A 1 159 ? 9.104 17.421 16.220 1.00 46.88 159 VAL A N 1
ATOM 1253 C CA . VAL A 1 159 ? 8.953 18.881 16.127 1.00 46.88 159 VAL A CA 1
ATOM 1254 C C . VAL A 1 159 ? 7.603 19.326 15.534 1.00 46.88 159 VAL A C 1
ATOM 1256 O O . VAL A 1 159 ? 7.240 20.486 15.716 1.00 46.88 159 VAL A O 1
ATOM 1259 N N . HIS A 1 160 ? 6.825 18.449 14.876 1.00 46.22 160 HIS A N 1
ATOM 1260 C CA . HIS A 1 160 ? 5.551 18.870 14.254 1.00 46.22 160 HIS A CA 1
ATOM 1261 C C . HIS A 1 160 ? 4.270 18.110 14.605 1.00 46.22 160 HIS A C 1
ATOM 1263 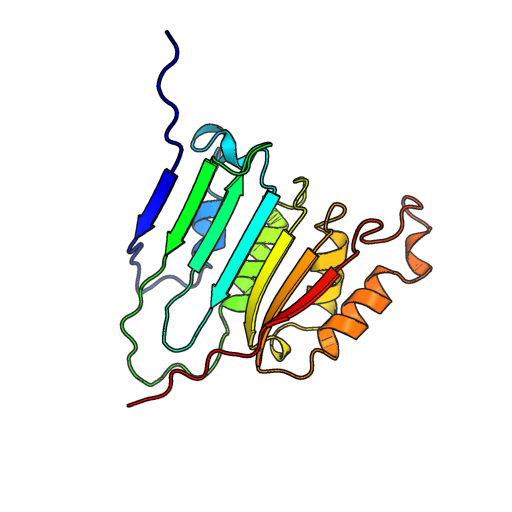O O . HIS A 1 160 ? 3.225 18.630 14.246 1.00 46.22 160 HIS A O 1
ATOM 1269 N N . ASP A 1 161 ? 4.299 16.992 15.340 1.00 50.53 161 ASP A N 1
ATOM 1270 C CA . ASP A 1 161 ? 3.104 16.532 16.095 1.00 50.53 161 ASP A CA 1
ATOM 1271 C C . ASP A 1 161 ? 3.353 15.332 17.037 1.00 50.53 161 ASP A C 1
ATOM 1273 O O . ASP A 1 161 ? 2.435 14.608 17.409 1.00 50.53 161 ASP A O 1
ATOM 1277 N N . GLY A 1 162 ? 4.606 15.071 17.433 1.00 49.75 162 GLY A N 1
ATOM 1278 C CA . GLY A 1 162 ? 4.945 14.124 18.509 1.00 49.75 162 GLY A CA 1
ATOM 1279 C C . GLY A 1 162 ? 4.603 12.636 18.303 1.00 49.75 162 GLY A C 1
ATOM 1280 O O . GLY A 1 162 ? 5.049 11.812 19.099 1.00 49.75 162 GLY A O 1
ATOM 1281 N N . ALA A 1 163 ? 3.858 12.255 17.264 1.00 55.34 163 ALA A N 1
ATOM 1282 C CA . ALA A 1 163 ? 3.469 10.869 17.041 1.00 55.34 163 ALA A CA 1
ATOM 1283 C C . ALA A 1 163 ? 4.583 10.085 16.317 1.00 55.34 163 ALA A C 1
ATOM 1285 O O . ALA A 1 163 ? 5.095 10.547 15.290 1.00 55.34 163 ALA A O 1
ATOM 1286 N N . PRO A 1 164 ? 4.967 8.893 16.810 1.00 59.66 164 PRO A N 1
ATOM 1287 C CA . PRO A 1 164 ? 5.862 8.006 16.078 1.00 59.66 164 PRO A CA 1
ATOM 1288 C C . PRO A 1 164 ? 5.252 7.629 14.723 1.00 59.66 164 PRO A C 1
ATOM 1290 O O . PRO A 1 164 ? 4.037 7.516 14.580 1.00 59.66 164 PRO A O 1
ATOM 1293 N N . CYS A 1 165 ? 6.101 7.438 13.717 1.00 65.75 165 CYS A N 1
ATOM 1294 C CA . CYS A 1 165 ? 5.677 6.956 12.408 1.00 65.75 165 CYS A CA 1
ATOM 1295 C C . CYS A 1 165 ? 5.283 5.473 12.511 1.00 65.75 165 CYS A C 1
ATOM 1297 O O . CYS A 1 165 ? 6.067 4.682 13.029 1.00 65.75 165 CYS A O 1
ATOM 1299 N N . CYS A 1 166 ? 4.084 5.106 12.042 1.00 69.19 166 CYS A N 1
ATOM 1300 C CA . CYS A 1 166 ? 3.520 3.750 12.147 1.00 69.19 166 CYS A CA 1
ATOM 1301 C C . CYS A 1 166 ? 3.605 3.118 13.560 1.00 69.19 166 CYS A C 1
ATOM 1303 O O . CYS A 1 166 ? 4.202 2.051 13.711 1.00 69.19 166 CYS A O 1
ATOM 1305 N N . PRO A 1 167 ? 2.976 3.698 14.602 1.00 71.69 167 PRO A N 1
ATOM 1306 C CA . PRO A 1 167 ? 3.003 3.133 15.960 1.00 71.69 167 PRO A CA 1
ATOM 1307 C C . PRO A 1 167 ? 2.411 1.724 16.049 1.00 71.69 167 PRO A C 1
ATOM 1309 O O . PRO A 1 167 ? 2.626 1.019 17.030 1.00 71.69 167 PRO A O 1
ATOM 1312 N N . LEU A 1 168 ? 1.606 1.348 15.056 1.00 84.88 168 LEU A N 1
ATOM 1313 C CA . LEU A 1 168 ? 0.856 0.105 15.039 1.00 84.88 168 LEU A CA 1
ATOM 1314 C C . LEU A 1 168 ? 1.516 -0.985 14.192 1.00 84.88 168 LEU A C 1
ATOM 1316 O O . LEU A 1 168 ? 0.998 -2.100 14.201 1.00 84.88 168 LEU A O 1
ATOM 1320 N N . LEU A 1 169 ? 2.618 -0.690 13.487 1.00 89.69 169 LEU A N 1
ATOM 1321 C CA . LEU A 1 169 ? 3.286 -1.662 12.623 1.00 89.69 169 LEU A CA 1
ATOM 1322 C C . LEU A 1 169 ? 3.866 -2.780 13.484 1.00 89.69 169 LEU A C 1
ATOM 1324 O O . LEU A 1 169 ? 4.842 -2.589 14.207 1.00 89.69 169 LEU A O 1
ATOM 1328 N N . SER A 1 170 ? 3.238 -3.946 13.406 1.00 91.12 170 SER A N 1
ATOM 1329 C CA . SER A 1 170 ? 3.575 -5.125 14.201 1.00 91.12 170 SER A CA 1
ATOM 1330 C C . SER A 1 170 ? 4.134 -6.263 13.358 1.00 91.12 170 SER A C 1
ATOM 1332 O O . SER A 1 170 ? 4.755 -7.171 13.903 1.00 91.12 170 SER A O 1
ATOM 1334 N N . GLU A 1 171 ? 3.910 -6.235 12.043 1.00 93.50 171 GLU A N 1
ATOM 1335 C CA . GLU A 1 171 ? 4.255 -7.335 11.151 1.00 93.50 171 GLU A CA 1
ATOM 1336 C C . GLU A 1 171 ? 4.831 -6.821 9.824 1.00 93.50 171 GLU A C 1
ATOM 1338 O O . GLU A 1 171 ? 4.226 -5.992 9.140 1.00 93.50 171 GLU A O 1
ATOM 1343 N N . ILE A 1 172 ? 6.001 -7.344 9.448 1.00 91.88 172 ILE A N 1
ATOM 1344 C CA . ILE A 1 172 ? 6.576 -7.206 8.107 1.00 91.88 172 ILE A CA 1
ATOM 1345 C C . ILE A 1 172 ? 6.868 -8.618 7.607 1.00 91.88 172 ILE A C 1
ATOM 1347 O O . ILE A 1 172 ? 7.704 -9.318 8.181 1.00 91.88 172 ILE A O 1
ATOM 1351 N N . THR A 1 173 ? 6.185 -9.037 6.547 1.00 92.00 173 THR A N 1
ATOM 1352 C CA . THR A 1 173 ? 6.296 -10.395 6.003 1.00 92.00 173 THR A CA 1
ATOM 1353 C C . THR A 1 173 ? 6.876 -10.337 4.602 1.00 92.00 173 THR A C 1
ATOM 1355 O O . THR A 1 173 ? 6.377 -9.596 3.754 1.00 92.00 173 THR A O 1
ATOM 1358 N N . MET A 1 174 ? 7.895 -11.154 4.341 1.00 86.44 174 MET A N 1
ATOM 1359 C CA . MET A 1 174 ? 8.386 -11.401 2.989 1.00 86.44 174 MET A CA 1
ATOM 1360 C C . MET A 1 174 ? 7.784 -12.709 2.485 1.00 86.44 174 MET A C 1
ATOM 1362 O O . MET A 1 174 ? 7.894 -13.745 3.141 1.00 86.44 174 MET A O 1
ATOM 1366 N N . ILE A 1 175 ? 7.098 -12.645 1.352 1.00 80.94 175 ILE A N 1
ATOM 1367 C CA . ILE A 1 175 ? 6.545 -13.811 0.674 1.00 80.94 175 ILE A CA 1
ATOM 1368 C C . ILE A 1 175 ? 7.512 -14.139 -0.454 1.00 80.94 175 ILE A C 1
ATOM 1370 O O . ILE A 1 175 ? 7.707 -13.320 -1.355 1.00 80.94 175 ILE A O 1
ATOM 1374 N N . GLU A 1 176 ? 8.114 -15.328 -0.409 1.00 68.56 176 GLU A N 1
ATOM 1375 C CA . GLU A 1 176 ? 8.987 -15.778 -1.490 1.00 68.56 176 GLU A CA 1
ATOM 1376 C C . GLU A 1 176 ? 8.234 -15.702 -2.829 1.00 68.56 176 GLU A C 1
ATOM 1378 O O . GLU A 1 176 ? 7.052 -16.081 -2.904 1.00 68.56 176 GLU A O 1
ATOM 1383 N N . PRO A 1 177 ? 8.873 -15.193 -3.899 1.00 62.06 177 PRO A N 1
ATOM 1384 C CA . PRO A 1 177 ? 8.251 -15.198 -5.209 1.00 62.06 177 PRO A CA 1
ATOM 1385 C C . PRO A 1 177 ? 7.901 -16.647 -5.550 1.00 62.06 177 PRO A C 1
ATOM 1387 O O . PRO A 1 177 ? 8.755 -17.531 -5.494 1.00 62.06 177 PRO A O 1
ATOM 1390 N N . ARG A 1 178 ? 6.630 -16.908 -5.885 1.00 52.22 178 ARG A N 1
ATOM 1391 C CA . ARG A 1 178 ? 6.233 -18.219 -6.402 1.00 52.22 178 ARG A CA 1
ATOM 1392 C C . ARG A 1 178 ? 7.009 -18.420 -7.694 1.00 52.22 178 ARG A C 1
ATOM 1394 O O . ARG A 1 178 ? 6.636 -17.863 -8.722 1.00 52.22 178 ARG A O 1
ATOM 1401 N N . VAL A 1 179 ? 8.080 -19.206 -7.642 1.00 45.53 179 VAL A N 1
ATOM 1402 C CA . VAL A 1 179 ? 8.680 -19.764 -8.846 1.00 45.53 179 VAL A CA 1
ATOM 1403 C C . VAL A 1 179 ? 7.574 -20.611 -9.458 1.00 45.53 179 VAL A C 1
ATOM 1405 O O . VAL A 1 179 ? 7.222 -21.660 -8.917 1.00 45.53 179 VAL A O 1
ATOM 1408 N N . ALA A 1 180 ? 6.949 -20.112 -10.526 1.00 43.19 180 ALA A N 1
ATOM 1409 C CA . ALA A 1 180 ? 6.088 -20.934 -11.352 1.00 43.19 180 ALA A CA 1
ATOM 1410 C C . ALA A 1 180 ? 6.972 -22.083 -11.837 1.00 43.19 180 ALA A C 1
ATOM 1412 O O . ALA A 1 180 ? 7.850 -21.896 -12.680 1.00 43.19 180 ALA A O 1
ATOM 1413 N N . SER A 1 181 ? 6.816 -23.246 -11.210 1.00 37.41 181 SER A N 1
ATOM 1414 C CA . SER A 1 181 ? 7.464 -24.475 -11.630 1.00 37.41 181 SER A CA 1
ATOM 1415 C C . SER A 1 181 ? 6.904 -24.755 -13.015 1.00 37.41 181 SER A C 1
ATOM 1417 O O . SER A 1 181 ? 5.763 -25.185 -13.157 1.00 37.41 181 SER A O 1
ATOM 1419 N N . ARG A 1 182 ? 7.676 -24.399 -14.044 1.00 37.09 182 ARG A N 1
ATOM 1420 C CA . ARG A 1 182 ? 7.418 -24.831 -15.411 1.00 37.09 182 ARG A CA 1
ATOM 1421 C C . ARG A 1 182 ? 7.591 -26.350 -15.415 1.00 37.09 182 ARG A C 1
ATOM 1423 O O . ARG A 1 182 ? 8.723 -26.826 -15.421 1.00 37.09 182 ARG A O 1
ATOM 1430 N N . PHE A 1 183 ? 6.480 -27.072 -15.334 1.00 39.34 183 PHE A N 1
ATOM 1431 C CA . PHE A 1 183 ? 6.364 -28.459 -15.770 1.00 39.34 183 PHE A CA 1
ATOM 1432 C C . PHE A 1 183 ? 5.506 -28.480 -17.028 1.00 39.34 183 PHE A C 1
ATOM 1434 O O . PHE A 1 183 ? 4.490 -27.747 -17.043 1.00 39.34 183 PHE A O 1
#

Secondary structure (DSSP, 8-state):
------SEEEEE----TT--S-HHHHHHTSTTHHHHSGGGGSEEEEEEE--SSS--EEEEEESTTS-EEEEEE------TT--S-TTHHHHHHHHHHHHTTS---EEEEEEEGGGS-HHHHHHHHHH-TT--EEEEEEES--HHHHHHHHHHSSGGGTTTS-PPSSTT--EEEEEPP------

Organism: NCBI:txid1077348

Foldseek 3Di:
DDDPDDLEDEDEDPDDPPDPAQPLLVQLVDPCNCVVRVQLQAWAEWAWADDPCFHTKIWTQGDPVSSRIYIYGYGDPDPNPDPDRVNQQNNLVSCLVRCLVYQHAEYHRHEAPVVQALCNLLSVLQSNLNHAEYEYEYDDDCPSNVSSLCVNQDPPPCPPPNDGRNPRHNYYHYDYHPPPPPD